Protein AF-A0A4Y8C2E7-F1 (afdb_monomer_lite)

Radius of gyration: 19.42 Å; chains: 1; bounding box: 36×31×56 Å

Sequence (75 aa):
ATFNKIAHEILILSHNEIDEVAEPFGKGQVGSSTMPHKRNPAVSENAVTISNAFKANLAILSDIERHEHERDGQV

Structure (mmCIF, N/CA/C/O backbone):
data_AF-A0A4Y8C2E7-F1
#
_entry.id   AF-A0A4Y8C2E7-F1
#
loop_
_atom_site.group_PDB
_atom_site.id
_atom_site.type_symbol
_atom_site.label_atom_id
_atom_site.label_alt_id
_atom_site.label_comp_id
_atom_site.label_asym_id
_atom_site.label_entity_id
_atom_site.label_seq_id
_atom_site.pdbx_PDB_ins_code
_atom_site.Cartn_x
_atom_site.Cartn_y
_atom_site.Cartn_z
_atom_site.occupancy
_atom_site.B_iso_or_equiv
_atom_site.auth_seq_id
_atom_site.auth_comp_id
_atom_site.auth_asym_id
_atom_site.auth_atom_id
_atom_site.pdbx_PDB_model_num
ATOM 1 N N . ALA A 1 1 ? 0.324 1.588 -10.527 1.00 81.00 1 ALA A N 1
ATOM 2 C CA . ALA A 1 1 ? -0.067 2.992 -10.254 1.00 81.00 1 ALA A CA 1
ATOM 3 C C . ALA A 1 1 ? -1.404 3.076 -9.510 1.00 81.00 1 ALA A C 1
ATOM 5 O O . ALA A 1 1 ? -1.429 3.631 -8.422 1.00 81.00 1 ALA A O 1
ATOM 6 N N . THR A 1 2 ? -2.473 2.468 -10.034 1.00 93.94 2 THR A N 1
ATOM 7 C CA . THR A 1 2 ? -3.833 2.508 -9.456 1.00 93.94 2 THR A CA 1
ATOM 8 C C . THR A 1 2 ? -3.938 1.937 -8.042 1.00 93.94 2 THR A C 1
ATOM 10 O O . THR A 1 2 ? -4.466 2.603 -7.162 1.00 93.94 2 THR A O 1
ATOM 13 N N . PHE A 1 3 ? -3.384 0.745 -7.798 1.00 93.31 3 PHE A N 1
ATOM 14 C CA . PHE A 1 3 ? -3.455 0.096 -6.483 1.00 93.31 3 PHE A CA 1
ATOM 15 C C . PHE A 1 3 ? -2.805 0.936 -5.373 1.00 93.31 3 PHE A C 1
ATOM 17 O O . PHE A 1 3 ? -3.408 1.174 -4.337 1.00 93.31 3 PHE A O 1
ATOM 24 N N . ASN A 1 4 ? -1.618 1.481 -5.653 1.00 96.69 4 ASN A N 1
ATOM 25 C CA . ASN A 1 4 ? -0.918 2.410 -4.769 1.00 96.69 4 ASN A CA 1
ATOM 26 C C . ASN A 1 4 ? -1.750 3.657 -4.448 1.00 96.69 4 ASN A C 1
ATOM 28 O O . ASN A 1 4 ? -1.799 4.049 -3.294 1.00 96.69 4 ASN A O 1
ATOM 32 N N . LYS A 1 5 ? -2.420 4.247 -5.449 1.00 96.88 5 LYS A N 1
ATOM 33 C CA . LYS A 1 5 ? -3.284 5.413 -5.243 1.00 96.88 5 LYS A CA 1
ATOM 34 C C . LYS A 1 5 ? -4.439 5.078 -4.297 1.00 96.88 5 LYS A C 1
ATOM 36 O O . LYS A 1 5 ? -4.633 5.782 -3.322 1.00 96.88 5 LYS A O 1
ATOM 41 N N . ILE A 1 6 ? -5.161 3.987 -4.561 1.00 97.00 6 ILE A N 1
ATOM 42 C CA . ILE A 1 6 ? -6.298 3.562 -3.728 1.00 97.00 6 ILE A CA 1
ATOM 43 C C . ILE A 1 6 ? -5.843 3.283 -2.292 1.00 97.00 6 ILE A C 1
ATOM 45 O O . ILE A 1 6 ? -6.437 3.798 -1.354 1.00 97.00 6 ILE A O 1
ATOM 49 N N . ALA A 1 7 ? -4.768 2.510 -2.123 1.00 97.12 7 ALA A N 1
ATOM 50 C CA . ALA A 1 7 ? -4.233 2.198 -0.803 1.00 97.12 7 ALA A CA 1
ATOM 51 C C . ALA A 1 7 ? -3.786 3.464 -0.055 1.00 97.12 7 ALA A C 1
ATOM 53 O O . ALA A 1 7 ? -4.025 3.583 1.140 1.00 97.12 7 ALA A O 1
ATOM 54 N N . HIS A 1 8 ? -3.200 4.436 -0.757 1.00 97.38 8 HIS A N 1
ATOM 55 C CA . HIS A 1 8 ? -2.781 5.699 -0.157 1.00 97.38 8 HIS A CA 1
ATOM 56 C C . HIS A 1 8 ? -3.965 6.570 0.292 1.00 97.38 8 HIS A C 1
ATOM 58 O O . HIS A 1 8 ? -3.878 7.207 1.337 1.00 97.38 8 HIS A O 1
ATOM 64 N N . GLU A 1 9 ? -5.079 6.577 -0.444 1.00 97.75 9 GLU A N 1
ATOM 65 C CA . GLU A 1 9 ? -6.303 7.255 0.009 1.00 97.75 9 GLU A CA 1
ATOM 66 C C . GLU A 1 9 ? -6.878 6.593 1.266 1.00 97.75 9 GLU A C 1
ATOM 68 O O . GLU A 1 9 ? -7.248 7.289 2.206 1.00 97.75 9 GLU A O 1
ATOM 73 N N . ILE A 1 10 ? -6.880 5.255 1.336 1.00 97.31 10 ILE A N 1
ATOM 74 C CA . ILE A 1 10 ? -7.325 4.534 2.539 1.00 97.31 10 ILE A CA 1
ATOM 75 C C . ILE A 1 10 ? -6.466 4.922 3.751 1.00 97.31 10 ILE A C 1
ATOM 77 O O . ILE A 1 10 ? -7.012 5.159 4.825 1.00 97.31 10 ILE A O 1
ATOM 81 N N . LEU A 1 11 ? -5.145 5.064 3.581 1.00 96.75 11 LEU A N 1
ATOM 82 C CA . LEU A 1 11 ? -4.259 5.535 4.653 1.00 96.75 11 LEU A CA 1
ATOM 83 C C . LEU A 1 11 ? -4.648 6.924 5.150 1.00 96.75 11 LEU A C 1
ATOM 85 O O . LEU A 1 11 ? -4.777 7.125 6.356 1.00 96.75 11 LEU A O 1
ATOM 89 N N . ILE A 1 12 ? -4.854 7.875 4.237 1.00 97.56 12 ILE A N 1
ATOM 90 C CA . ILE A 1 12 ? -5.217 9.250 4.595 1.00 97.56 12 ILE A CA 1
ATOM 91 C C . ILE A 1 12 ? -6.551 9.260 5.343 1.00 97.56 12 ILE A C 1
ATOM 93 O O . ILE A 1 12 ? -6.613 9.773 6.455 1.00 97.56 12 ILE A O 1
ATOM 97 N N . LEU A 1 13 ? -7.583 8.624 4.791 1.00 97.94 13 LEU A N 1
ATOM 98 C CA . LEU A 1 13 ? -8.925 8.608 5.383 1.00 97.94 13 LEU A CA 1
ATOM 99 C C . LEU A 1 13 ? -9.004 7.857 6.722 1.00 97.94 13 LEU A C 1
ATOM 101 O O . LEU A 1 13 ? -9.930 8.093 7.494 1.00 97.94 13 LEU A O 1
ATOM 105 N N . SER A 1 14 ? -8.034 6.984 7.005 1.00 96.94 14 SER A N 1
ATOM 106 C CA . SER A 1 14 ? -7.918 6.259 8.279 1.00 96.94 14 SER A CA 1
ATOM 107 C C . SER A 1 14 ? -7.143 6.991 9.376 1.00 96.94 14 SER A C 1
ATOM 109 O O . SER A 1 14 ? -6.989 6.456 10.474 1.00 96.94 14 SER A O 1
ATOM 111 N N . HIS A 1 15 ? -6.625 8.194 9.103 1.00 95.69 15 HIS A N 1
ATOM 112 C CA . HIS A 1 15 ? -6.031 9.029 10.147 1.00 95.69 15 HIS A CA 1
ATOM 113 C C . HIS A 1 15 ? -7.077 9.348 11.216 1.00 95.69 15 HIS A C 1
ATOM 115 O O . HIS A 1 15 ? -8.221 9.638 10.880 1.00 95.69 15 HIS A O 1
ATOM 121 N N . ASN A 1 16 ? -6.684 9.344 12.491 1.00 94.50 16 ASN A N 1
ATOM 122 C CA . ASN A 1 16 ? -7.608 9.540 13.617 1.00 94.50 16 ASN A CA 1
ATOM 123 C C . ASN A 1 16 ? -8.349 10.887 13.562 1.00 94.50 16 ASN A C 1
ATOM 125 O O . ASN A 1 16 ? -9.414 11.042 14.147 1.00 94.50 16 ASN A O 1
ATOM 129 N N . GLU A 1 17 ? -7.757 11.879 12.904 1.00 97.62 17 GLU A N 1
ATOM 130 C CA . GLU A 1 17 ? -8.301 13.221 12.723 1.00 97.62 17 GLU A CA 1
ATOM 131 C C . GLU A 1 17 ? -9.425 13.262 11.677 1.00 97.62 17 GLU A C 1
ATOM 133 O O . GLU A 1 17 ? -10.222 14.198 11.685 1.00 97.62 17 GLU A O 1
ATOM 138 N N . ILE A 1 18 ? -9.463 12.275 10.777 1.00 97.12 18 ILE A N 1
ATOM 139 C CA . ILE A 1 18 ? -10.434 12.154 9.683 1.00 97.12 18 ILE A CA 1
ATOM 140 C C . ILE A 1 18 ? -11.439 11.038 10.003 1.00 97.12 18 ILE A C 1
ATOM 142 O O . ILE A 1 18 ? -12.639 11.285 9.988 1.00 97.12 18 ILE A O 1
ATOM 146 N N . ASP A 1 19 ? -10.946 9.841 10.334 1.00 95.69 19 ASP A N 1
ATOM 147 C CA . ASP A 1 19 ? -11.705 8.658 10.777 1.00 95.69 19 ASP A CA 1
ATOM 148 C C . ASP A 1 19 ? -12.919 8.317 9.886 1.00 95.69 19 ASP A C 1
ATOM 150 O O . ASP A 1 19 ? -13.980 7.902 10.351 1.00 95.69 19 ASP A O 1
ATOM 154 N N . GLU A 1 20 ? -12.773 8.503 8.569 1.00 98.00 20 GLU A N 1
ATOM 155 C CA . GLU A 1 20 ? -13.840 8.233 7.593 1.00 98.00 20 GLU A CA 1
ATOM 156 C C . GLU A 1 20 ? -13.865 6.763 7.156 1.00 98.00 20 GLU A C 1
ATOM 158 O O . GLU A 1 20 ? -14.919 6.216 6.822 1.00 98.00 20 GLU A O 1
ATOM 163 N N . VAL A 1 21 ? -12.697 6.113 7.135 1.00 96.56 21 VAL A N 1
ATOM 164 C CA . VAL A 1 21 ? -12.527 4.729 6.679 1.00 96.56 21 VAL A CA 1
ATOM 165 C C . VAL A 1 21 ? -11.579 3.993 7.616 1.00 96.56 21 VAL A C 1
ATOM 167 O O . VAL A 1 21 ? -10.519 4.498 7.961 1.00 96.56 21 VAL A O 1
ATOM 170 N N . ALA A 1 22 ? -11.914 2.750 7.963 1.00 95.25 22 ALA A N 1
ATOM 171 C CA . ALA A 1 22 ? -11.052 1.882 8.755 1.00 95.25 22 ALA A CA 1
ATOM 172 C C . ALA A 1 22 ? -10.977 0.474 8.157 1.00 95.25 22 ALA A C 1
ATOM 174 O O . ALA A 1 22 ? -11.953 -0.048 7.611 1.00 95.25 22 ALA A O 1
ATOM 175 N N . GLU A 1 23 ? -9.815 -0.167 8.296 1.00 95.25 23 GLU A N 1
ATOM 176 C CA . GLU A 1 23 ? -9.677 -1.585 7.972 1.00 95.25 23 GLU A CA 1
ATOM 177 C C . GLU A 1 23 ? -10.431 -2.457 8.991 1.00 95.25 23 GLU A C 1
ATOM 179 O O . GLU A 1 23 ? -10.498 -2.115 10.179 1.00 95.25 23 GLU A O 1
ATOM 184 N N . PRO A 1 24 ? -10.979 -3.613 8.567 1.00 94.56 24 PRO A N 1
ATOM 185 C CA . PRO A 1 24 ? -11.603 -4.555 9.484 1.00 94.56 24 PRO A CA 1
ATOM 186 C C . PRO A 1 24 ? -10.641 -4.972 10.601 1.00 94.56 24 PRO A C 1
ATOM 188 O O . PRO A 1 24 ? -9.523 -5.413 10.336 1.00 94.56 24 PRO A O 1
ATOM 191 N N . PHE A 1 25 ? -11.101 -4.881 11.850 1.00 94.44 25 PHE A N 1
ATOM 192 C CA . PHE A 1 25 ? -10.319 -5.271 13.021 1.00 94.44 25 PHE A CA 1
ATOM 193 C C . PHE A 1 25 ? -10.956 -6.476 13.718 1.00 94.44 25 PHE A C 1
ATOM 195 O O . PHE A 1 25 ? -12.035 -6.381 14.307 1.00 94.44 25 PHE A O 1
ATOM 202 N N . GLY A 1 26 ? -10.297 -7.630 13.617 1.00 93.00 26 GLY A N 1
ATOM 203 C CA . GLY A 1 26 ? -10.799 -8.904 14.127 1.00 93.00 26 GLY A CA 1
ATOM 204 C C . GLY A 1 26 ? -10.591 -9.097 15.632 1.00 93.00 26 GLY A C 1
ATOM 205 O O . GLY A 1 26 ? -9.732 -8.478 16.263 1.00 93.00 26 GLY A O 1
ATOM 206 N N . LYS A 1 27 ? -11.351 -10.023 16.230 1.00 94.12 27 LYS A N 1
ATOM 207 C CA . LYS A 1 27 ? -11.159 -10.416 17.635 1.00 94.12 27 LYS A CA 1
ATOM 208 C C . LYS A 1 27 ? -9.778 -11.057 17.819 1.00 94.12 27 LYS A C 1
ATOM 210 O O . LYS A 1 27 ? -9.459 -12.031 17.148 1.00 94.12 27 LYS A O 1
ATOM 215 N N . GLY A 1 28 ? -8.993 -10.539 18.765 1.00 90.62 28 GLY A N 1
ATOM 216 C CA . GLY A 1 28 ? -7.644 -11.037 19.062 1.00 90.62 28 GLY A CA 1
ATOM 217 C C . GLY A 1 28 ? -6.546 -10.485 18.148 1.00 90.62 28 GLY A C 1
ATOM 218 O O . GLY A 1 28 ? -5.380 -10.810 18.355 1.00 90.62 28 GLY A O 1
ATOM 219 N N . GLN A 1 29 ? -6.886 -9.633 17.175 1.00 93.31 29 GLN A N 1
ATOM 220 C CA . GLN A 1 29 ? -5.890 -8.918 16.386 1.00 93.31 29 GLN A CA 1
ATOM 221 C C . GLN A 1 29 ? -5.146 -7.914 17.275 1.00 93.31 29 GLN A C 1
ATOM 223 O O . GLN A 1 29 ? -5.753 -7.195 18.069 1.00 93.31 29 GLN A O 1
ATOM 228 N N . VAL A 1 30 ? -3.821 -7.873 17.145 1.00 92.44 30 VAL A N 1
ATOM 229 C CA . VAL A 1 30 ? -2.953 -6.952 17.887 1.00 92.44 30 VAL A CA 1
ATOM 230 C C . VAL A 1 30 ? -2.519 -5.841 16.939 1.00 92.44 30 VAL A C 1
ATOM 232 O O . VAL A 1 30 ? -1.782 -6.095 15.992 1.00 92.44 30 VAL A O 1
ATOM 235 N N . GLY A 1 31 ? -2.980 -4.611 17.179 1.00 90.06 31 GLY A N 1
ATOM 236 C CA . GLY A 1 31 ? -2.570 -3.445 16.385 1.00 90.06 31 GLY A CA 1
ATOM 237 C C . GLY A 1 31 ? -1.244 -2.823 16.841 1.00 90.06 31 GLY A C 1
ATOM 238 O O . GLY A 1 31 ? -0.534 -2.207 16.048 1.00 90.06 31 GLY A O 1
ATOM 239 N N . SER A 1 32 ? -0.870 -3.002 18.111 1.00 93.19 32 SER A N 1
ATOM 240 C CA . SER A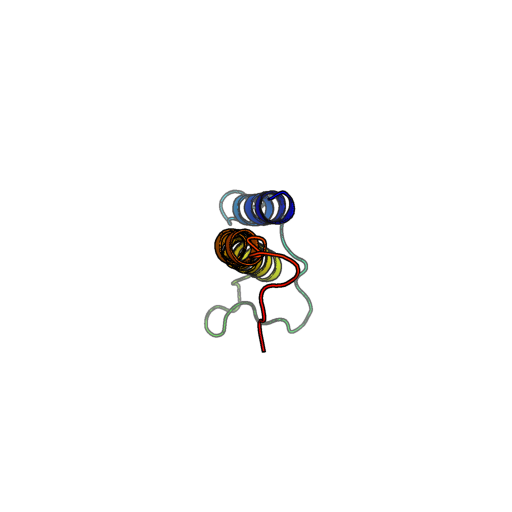 1 32 ? 0.430 -2.606 18.660 1.00 93.19 32 SER A CA 1
ATOM 241 C C . SER A 1 32 ? 0.772 -3.451 19.883 1.00 93.19 32 SER A C 1
ATOM 243 O O . SER A 1 32 ? -0.107 -3.803 20.666 1.00 93.19 32 SER A O 1
ATOM 245 N N . SER A 1 33 ? 2.058 -3.751 20.067 1.00 93.88 33 SER A N 1
ATOM 246 C CA . SER A 1 33 ? 2.559 -4.504 21.221 1.00 93.88 33 SER A CA 1
ATOM 247 C C . SER A 1 33 ? 2.469 -3.732 22.540 1.00 93.88 33 SER A C 1
ATOM 249 O O . SER A 1 33 ? 2.389 -4.349 23.597 1.00 93.88 33 SER A 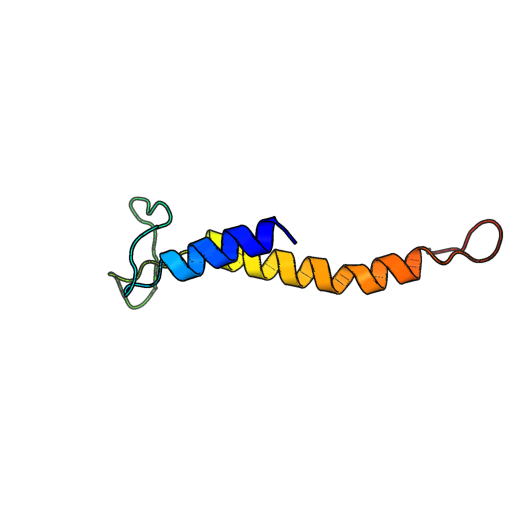O 1
ATOM 251 N N . THR A 1 34 ? 2.478 -2.397 22.493 1.00 95.38 34 THR A N 1
ATOM 252 C CA . THR A 1 34 ? 2.510 -1.537 23.689 1.00 95.38 34 THR A CA 1
ATOM 253 C C . THR A 1 34 ? 1.257 -0.687 23.864 1.00 95.38 34 THR A C 1
ATOM 255 O O . THR A 1 34 ? 0.991 -0.219 24.968 1.00 95.38 34 THR A O 1
ATOM 258 N N . MET A 1 35 ? 0.469 -0.491 22.803 1.00 96.31 35 MET A N 1
ATOM 259 C CA . MET A 1 35 ? -0.728 0.355 22.820 1.00 96.31 35 MET A CA 1
ATOM 260 C C . MET A 1 35 ? -1.984 -0.463 22.479 1.00 96.31 35 MET A C 1
ATOM 262 O O . MET A 1 35 ? -2.277 -0.654 21.299 1.00 96.31 35 MET A O 1
ATOM 266 N N . PRO A 1 36 ? -2.772 -0.903 23.482 1.00 91.50 36 PRO A N 1
ATOM 267 C CA . PRO A 1 36 ? -3.936 -1.771 23.263 1.00 91.50 36 PRO A CA 1
ATOM 268 C C . PRO A 1 36 ? -5.047 -1.156 22.403 1.00 91.50 36 PRO A C 1
ATOM 270 O O . PRO A 1 36 ? -5.813 -1.878 21.774 1.00 91.50 36 PRO A O 1
ATOM 273 N N . HIS A 1 37 ? -5.151 0.174 22.389 1.00 92.19 37 HIS A N 1
ATOM 274 C CA . HIS A 1 37 ? -6.166 0.899 21.623 1.00 92.19 37 HIS A CA 1
ATOM 275 C C . HIS A 1 37 ? -5.742 1.172 20.173 1.00 92.19 37 HIS A C 1
ATOM 277 O O . HIS A 1 37 ? -6.578 1.561 19.362 1.00 92.19 37 HIS A O 1
ATOM 283 N N . LYS A 1 38 ? -4.457 1.000 19.838 1.00 93.50 38 LYS A N 1
ATOM 284 C CA . LYS A 1 38 ? -3.926 1.388 18.533 1.00 93.50 38 LYS A CA 1
ATOM 285 C C . LYS A 1 38 ? -4.417 0.434 17.448 1.00 93.50 38 LYS A C 1
ATOM 287 O O . LYS A 1 38 ? -4.279 -0.782 17.575 1.00 93.50 38 LYS A O 1
ATOM 292 N N . ARG A 1 39 ? -4.945 1.002 16.366 1.00 92.44 39 ARG A N 1
ATOM 293 C CA . ARG A 1 39 ? -5.383 0.294 15.161 1.00 92.44 39 ARG A CA 1
ATOM 294 C C . ARG A 1 39 ? -4.738 0.971 13.962 1.00 92.44 39 ARG A C 1
ATOM 296 O O . ARG A 1 39 ? -4.908 2.169 13.797 1.00 92.44 39 ARG A O 1
ATOM 303 N N . ASN A 1 40 ? -3.989 0.209 13.171 1.00 92.81 40 ASN A N 1
ATOM 304 C CA . ASN A 1 40 ? -3.328 0.725 11.975 1.00 92.81 40 ASN A CA 1
ATOM 305 C C . ASN A 1 40 ? -3.912 0.034 10.734 1.00 92.81 40 ASN A C 1
ATOM 307 O O . ASN A 1 40 ? -4.182 -1.171 10.803 1.00 92.81 40 ASN A O 1
ATOM 311 N N . PRO A 1 41 ? -4.044 0.747 9.608 1.00 95.69 41 PRO A N 1
ATOM 312 C CA . PRO A 1 41 ? -4.427 0.196 8.305 1.00 95.69 41 PRO A CA 1
ATOM 313 C C . PRO A 1 41 ? -3.268 -0.597 7.656 1.00 95.69 41 PRO A C 1
ATOM 315 O O . PRO A 1 41 ? -2.749 -0.247 6.593 1.00 95.69 41 PRO A O 1
ATOM 318 N N . ALA A 1 42 ? -2.802 -1.654 8.328 1.00 95.00 42 ALA A N 1
ATOM 319 C CA . ALA A 1 42 ? -1.571 -2.361 7.968 1.00 95.00 42 ALA A CA 1
ATOM 320 C C . ALA A 1 42 ? -1.617 -2.986 6.563 1.00 95.00 42 ALA A C 1
ATOM 322 O O . ALA A 1 42 ? -0.584 -3.100 5.898 1.00 95.00 42 ALA A O 1
ATOM 323 N N . VAL A 1 43 ? -2.795 -3.401 6.084 1.00 95.19 43 VAL A N 1
ATOM 324 C CA . VAL A 1 43 ? -2.925 -3.986 4.742 1.00 95.19 43 VAL A CA 1
ATOM 325 C C . VAL A 1 43 ? -2.677 -2.920 3.675 1.00 95.19 43 VAL A C 1
ATOM 327 O O . VAL A 1 43 ? -1.936 -3.163 2.719 1.00 95.19 43 VAL A O 1
ATOM 330 N N . SER A 1 44 ? -3.232 -1.727 3.863 1.00 96.88 44 SER A N 1
ATOM 331 C CA . SER A 1 44 ? -3.067 -0.581 2.969 1.00 96.88 44 SER A CA 1
ATOM 332 C C . SER A 1 44 ? -1.635 -0.043 2.994 1.00 96.88 44 SER A C 1
ATOM 334 O O . SER A 1 44 ? -1.072 0.233 1.932 1.00 96.88 44 SER A O 1
ATOM 336 N N . GLU A 1 45 ? -0.988 0.015 4.164 1.00 96.12 45 GLU A N 1
ATOM 337 C CA . GLU A 1 45 ? 0.435 0.388 4.285 1.00 96.12 45 GLU A CA 1
ATOM 338 C C . GLU A 1 45 ? 1.332 -0.571 3.485 1.00 96.12 45 GLU A C 1
ATOM 340 O O . GLU A 1 45 ? 2.186 -0.153 2.690 1.00 96.12 45 GLU A O 1
ATOM 345 N N . ASN A 1 46 ? 1.094 -1.876 3.631 1.00 96.31 46 ASN A N 1
ATOM 346 C CA . ASN A 1 46 ? 1.820 -2.906 2.892 1.00 96.31 46 ASN A CA 1
ATOM 347 C C . ASN A 1 46 ? 1.564 -2.811 1.383 1.00 96.31 46 ASN A C 1
ATOM 349 O O . ASN A 1 46 ? 2.499 -2.911 0.585 1.00 96.31 46 ASN A O 1
ATOM 353 N N . ALA A 1 47 ? 0.319 -2.565 0.972 1.00 96.56 47 ALA A N 1
ATOM 354 C CA . ALA A 1 47 ? -0.051 -2.381 -0.428 1.00 96.56 47 ALA A CA 1
ATOM 355 C C . ALA A 1 47 ? 0.679 -1.193 -1.075 1.00 96.56 47 ALA A C 1
ATOM 357 O O . ALA A 1 47 ? 1.179 -1.311 -2.203 1.00 96.56 47 ALA A O 1
ATOM 358 N N . VAL A 1 48 ? 0.791 -0.063 -0.368 1.00 97.19 48 VAL A N 1
ATOM 359 C CA . VAL A 1 48 ? 1.576 1.098 -0.818 1.00 97.19 48 VAL A CA 1
ATOM 360 C C . VAL A 1 48 ? 3.047 0.719 -0.970 1.00 97.19 48 VAL A C 1
ATOM 362 O O . VAL A 1 48 ? 3.630 0.975 -2.029 1.00 97.19 48 VAL A O 1
ATOM 365 N N . THR A 1 49 ? 3.615 0.058 0.040 1.00 96.25 49 THR A N 1
ATOM 366 C CA . THR A 1 49 ? 5.027 -0.348 0.081 1.00 96.25 49 THR A CA 1
ATOM 367 C C . THR A 1 49 ? 5.388 -1.268 -1.084 1.00 96.25 49 THR A C 1
ATOM 369 O O . THR A 1 49 ? 6.282 -0.950 -1.872 1.00 96.25 49 THR A O 1
ATOM 372 N N . ILE A 1 50 ? 4.645 -2.363 -1.260 1.00 96.00 50 ILE A N 1
ATOM 373 C CA . ILE A 1 50 ? 4.872 -3.331 -2.344 1.00 96.00 50 ILE A CA 1
ATOM 374 C C . ILE A 1 50 ? 4.694 -2.660 -3.704 1.00 96.00 50 ILE A C 1
ATOM 376 O O . ILE A 1 50 ? 5.492 -2.878 -4.613 1.00 96.00 50 ILE A O 1
ATOM 380 N N . SER A 1 51 ? 3.688 -1.797 -3.852 1.00 96.25 51 SER A N 1
ATOM 381 C CA . SER A 1 51 ? 3.484 -1.082 -5.111 1.00 96.25 51 SER A CA 1
ATOM 382 C C . SER A 1 51 ? 4.657 -0.172 -5.473 1.00 96.25 51 SER A C 1
ATOM 384 O O . SER A 1 51 ? 4.975 -0.040 -6.654 1.00 96.25 51 SER A O 1
ATOM 386 N N . ASN A 1 52 ? 5.277 0.488 -4.493 1.00 94.12 52 ASN A N 1
ATOM 387 C CA . ASN A 1 52 ? 6.436 1.348 -4.728 1.00 94.12 52 ASN A CA 1
ATOM 388 C C . ASN A 1 52 ? 7.686 0.524 -5.055 1.00 94.12 52 ASN A C 1
ATOM 390 O O . ASN A 1 52 ? 8.379 0.850 -6.016 1.00 94.12 52 ASN A O 1
ATOM 394 N N . ALA A 1 53 ? 7.914 -0.580 -4.339 1.00 94.62 53 ALA A N 1
ATOM 395 C CA . ALA A 1 53 ? 8.995 -1.516 -4.645 1.00 94.62 53 ALA A CA 1
ATOM 396 C C . ALA A 1 53 ? 8.856 -2.105 -6.060 1.00 94.62 53 ALA A C 1
ATOM 398 O O . ALA A 1 53 ? 9.808 -2.109 -6.835 1.00 94.62 53 ALA A O 1
ATOM 399 N N . PHE A 1 54 ? 7.647 -2.522 -6.444 1.00 94.06 54 PHE A N 1
ATOM 400 C CA . PHE A 1 54 ? 7.384 -3.051 -7.780 1.00 94.06 54 PHE A CA 1
ATOM 401 C C . PHE A 1 54 ? 7.632 -2.009 -8.879 1.00 94.06 54 PHE A C 1
ATOM 403 O O . PHE A 1 54 ? 8.263 -2.320 -9.885 1.00 94.06 54 PHE A O 1
ATOM 410 N N . LYS A 1 55 ? 7.190 -0.757 -8.681 1.00 93.38 55 LYS A N 1
ATOM 411 C CA . LYS A 1 55 ? 7.472 0.340 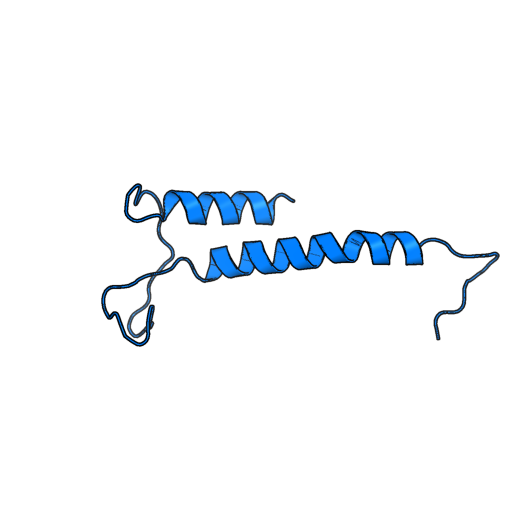-9.624 1.00 93.38 55 LYS A CA 1
ATOM 412 C C . LYS A 1 55 ? 8.975 0.565 -9.810 1.00 93.38 55 LYS A C 1
ATOM 414 O O . LYS A 1 55 ? 9.392 0.822 -10.933 1.00 93.38 55 LYS A O 1
ATOM 419 N N . ALA A 1 56 ? 9.774 0.468 -8.746 1.00 92.69 56 ALA A N 1
ATOM 420 C CA . ALA A 1 56 ? 11.224 0.653 -8.829 1.00 92.69 56 ALA A CA 1
ATOM 421 C C . ALA A 1 56 ? 11.899 -0.396 -9.734 1.00 92.69 56 ALA A C 1
ATOM 423 O O . ALA A 1 56 ? 12.832 -0.070 -10.462 1.00 92.69 56 ALA A O 1
ATOM 424 N N . ASN A 1 57 ? 11.372 -1.625 -9.767 1.00 94.50 57 ASN A N 1
ATOM 425 C CA . ASN A 1 57 ? 11.897 -2.698 -10.616 1.00 94.50 57 ASN A CA 1
ATOM 426 C C . ASN A 1 57 ? 11.572 -2.526 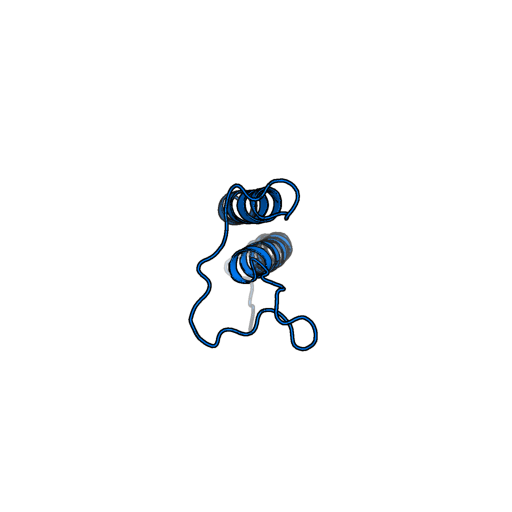-12.110 1.00 94.50 57 ASN A C 1
ATOM 428 O O . ASN A 1 57 ? 12.186 -3.193 -12.939 1.00 94.50 57 ASN A O 1
ATOM 432 N N . LEU A 1 58 ? 10.642 -1.637 -12.484 1.00 92.75 58 LEU A N 1
ATOM 433 C CA . LEU A 1 58 ? 10.263 -1.448 -13.891 1.00 92.75 58 LEU A CA 1
ATOM 434 C C . LEU A 1 58 ? 11.427 -0.954 -14.753 1.00 92.75 58 LEU A C 1
ATOM 436 O O . LEU A 1 58 ? 11.522 -1.354 -15.907 1.00 92.75 58 LEU A O 1
ATOM 440 N N . ALA A 1 59 ? 12.324 -0.134 -14.197 1.00 91.69 59 ALA A N 1
ATOM 441 C CA . ALA A 1 59 ? 13.500 0.335 -14.927 1.00 91.69 59 ALA A CA 1
ATOM 442 C C . ALA A 1 59 ? 14.440 -0.827 -15.290 1.00 91.69 59 ALA A C 1
ATOM 444 O O . ALA A 1 59 ? 14.908 -0.909 -16.422 1.00 91.69 59 ALA A O 1
ATOM 445 N N . ILE A 1 60 ? 14.646 -1.766 -14.361 1.00 91.56 60 ILE A N 1
ATOM 446 C CA . ILE A 1 60 ? 15.454 -2.971 -14.596 1.00 91.56 60 ILE A CA 1
ATOM 447 C C . ILE A 1 60 ? 14.796 -3.832 -15.678 1.00 91.56 60 ILE A C 1
ATOM 449 O O . ILE A 1 60 ? 15.457 -4.245 -16.623 1.00 91.56 60 ILE A O 1
ATOM 453 N N . LEU A 1 61 ? 13.482 -4.054 -15.579 1.00 90.25 61 LEU A N 1
ATOM 454 C CA . LEU A 1 61 ? 12.739 -4.825 -16.579 1.00 90.25 61 LEU A CA 1
ATOM 455 C C . LEU A 1 61 ? 12.807 -4.194 -17.977 1.00 90.25 61 LEU A C 1
ATOM 457 O O . LEU A 1 61 ? 12.976 -4.919 -18.950 1.00 90.25 61 LEU A O 1
ATOM 461 N N . SER A 1 62 ? 12.716 -2.864 -18.081 1.00 90.94 62 SER A N 1
ATOM 462 C CA . SER A 1 62 ? 12.851 -2.175 -19.372 1.00 90.94 62 SER A CA 1
ATOM 463 C C . SER A 1 62 ? 14.252 -2.278 -19.971 1.00 90.94 62 SER A C 1
ATOM 465 O O . SER A 1 62 ? 14.403 -2.212 -21.186 1.00 90.94 62 SER A O 1
ATOM 467 N N . ASP A 1 63 ? 15.277 -2.432 -19.134 1.00 88.12 63 ASP A N 1
ATOM 468 C CA . ASP A 1 63 ? 16.650 -2.597 -19.606 1.00 88.12 63 ASP A CA 1
ATOM 469 C C . ASP A 1 63 ? 16.886 -4.026 -20.115 1.00 88.12 63 ASP A C 1
ATOM 471 O O . ASP A 1 63 ? 17.503 -4.203 -21.157 1.00 88.12 63 ASP A O 1
ATOM 475 N N . ILE A 1 64 ? 16.290 -5.028 -19.453 1.00 86.62 64 ILE A N 1
ATOM 476 C CA . ILE A 1 64 ? 16.317 -6.441 -19.879 1.00 86.62 64 ILE A CA 1
ATOM 477 C C . ILE A 1 64 ? 15.637 -6.651 -21.245 1.00 86.62 64 ILE A C 1
ATOM 479 O O . ILE A 1 64 ? 15.996 -7.569 -21.972 1.00 86.62 64 ILE A O 1
ATOM 483 N N . GLU A 1 65 ? 14.673 -5.811 -21.635 1.00 84.62 65 GLU A N 1
ATOM 484 C CA . GLU A 1 65 ? 14.025 -5.912 -22.954 1.00 84.62 65 GLU A CA 1
ATOM 485 C C . GLU A 1 65 ? 14.994 -5.650 -24.124 1.00 84.62 65 GLU A C 1
ATOM 487 O O . GLU A 1 65 ? 14.746 -6.095 -25.251 1.00 84.62 65 GLU A O 1
ATOM 492 N N . ARG A 1 66 ? 16.108 -4.947 -23.877 1.00 82.31 66 ARG A N 1
ATOM 493 C CA . ARG A 1 66 ? 17.128 -4.669 -24.891 1.00 82.31 66 ARG A CA 1
ATOM 494 C C . ARG A 1 66 ? 17.906 -5.939 -25.207 1.00 82.31 66 ARG A C 1
ATOM 496 O O . ARG A 1 66 ? 18.924 -6.227 -24.593 1.00 82.31 66 ARG A O 1
ATOM 503 N N . HIS A 1 67 ? 17.423 -6.676 -26.194 1.00 82.12 67 HIS A N 1
ATOM 504 C CA . HIS A 1 67 ? 18.134 -7.820 -26.737 1.00 82.12 67 HIS A CA 1
ATOM 505 C C . HIS A 1 67 ? 19.038 -7.381 -27.886 1.00 82.12 67 HIS A C 1
ATOM 507 O O . HIS A 1 67 ? 18.612 -6.653 -28.784 1.00 82.12 67 HIS A O 1
ATOM 513 N N . GLU A 1 68 ? 20.262 -7.890 -27.885 1.00 82.44 68 GLU A N 1
ATOM 514 C CA . GLU A 1 68 ? 21.156 -7.807 -29.032 1.00 82.44 68 GLU A CA 1
ATOM 515 C C . GLU A 1 68 ? 20.948 -9.019 -29.954 1.00 82.44 68 GLU A C 1
ATOM 517 O O . GLU A 1 68 ? 20.856 -10.166 -29.505 1.00 82.44 68 GLU A O 1
ATOM 522 N N . HIS A 1 69 ? 20.890 -8.758 -31.263 1.00 85.19 69 HIS A N 1
ATOM 523 C CA . HIS A 1 69 ? 20.708 -9.769 -32.314 1.00 85.19 69 HIS A CA 1
ATOM 524 C C . HIS A 1 69 ? 19.472 -10.680 -32.111 1.00 85.19 69 HIS A C 1
ATOM 526 O O . HIS A 1 69 ? 18.377 -10.192 -31.839 1.00 85.19 69 HIS A O 1
ATOM 532 N N . GLU A 1 70 ? 19.597 -11.997 -32.335 1.00 83.00 70 GLU A N 1
ATOM 533 C CA . GLU A 1 70 ? 18.474 -12.947 -32.312 1.00 83.00 70 GLU A CA 1
ATOM 534 C C . GLU A 1 70 ? 18.116 -13.469 -30.909 1.00 83.00 70 GLU A 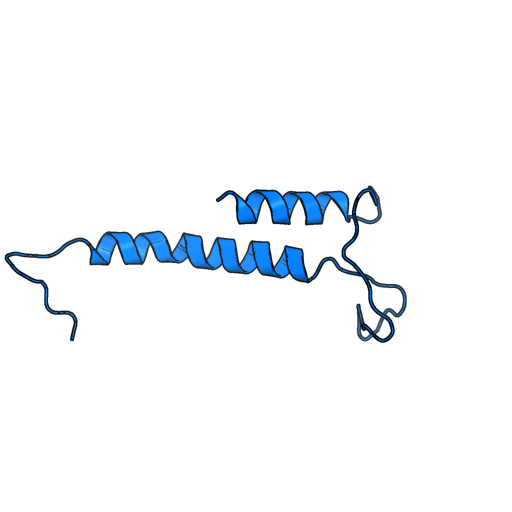C 1
ATOM 536 O O . GLU A 1 70 ? 17.041 -14.051 -30.744 1.00 83.00 70 GLU A O 1
ATOM 541 N N . ARG A 1 71 ? 19.010 -13.314 -29.921 1.00 76.38 71 ARG A N 1
ATOM 542 C CA . ARG A 1 71 ? 18.763 -13.478 -28.476 1.00 76.38 71 ARG A CA 1
ATOM 543 C C . ARG A 1 71 ? 19.975 -12.971 -27.686 1.00 76.38 71 ARG A C 1
ATOM 545 O O . ARG A 1 71 ? 21.098 -13.382 -27.976 1.00 76.38 71 ARG A O 1
ATOM 552 N N . ASP A 1 72 ? 19.733 -12.188 -26.642 1.00 72.31 72 ASP A N 1
ATOM 553 C CA . ASP A 1 72 ? 20.726 -11.959 -25.591 1.00 72.31 72 ASP A CA 1
ATOM 554 C C . ASP A 1 72 ? 20.584 -13.067 -24.535 1.00 72.31 72 ASP A C 1
ATOM 556 O O . ASP A 1 72 ? 19.479 -13.431 -24.123 1.00 72.31 72 ASP A O 1
ATOM 560 N N . GLY A 1 73 ? 21.703 -13.695 -24.188 1.00 61.31 73 GLY A N 1
ATOM 561 C CA . GLY A 1 73 ? 21.761 -14.840 -23.297 1.00 61.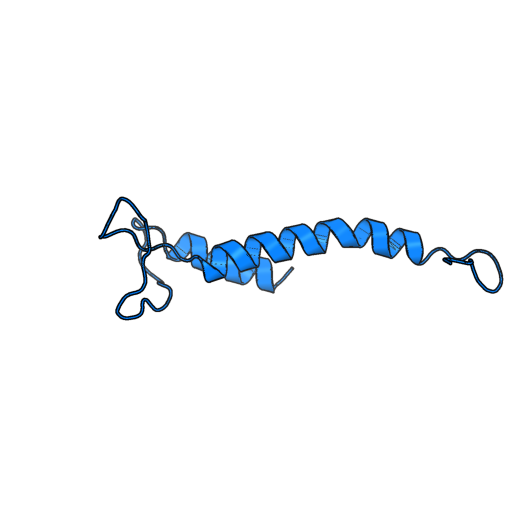31 73 GLY A CA 1
ATOM 562 C C . GLY A 1 73 ? 21.867 -14.410 -21.842 1.00 61.31 73 GLY A C 1
ATOM 563 O O . GLY A 1 73 ? 22.970 -14.337 -21.311 1.00 61.31 73 GLY A O 1
ATOM 564 N N . GLN A 1 74 ? 20.732 -14.245 -21.163 1.00 59.41 74 GLN A N 1
ATOM 565 C CA . GLN A 1 74 ? 20.683 -14.448 -19.714 1.00 59.41 74 GLN A CA 1
ATOM 566 C C . GLN A 1 74 ? 20.609 -15.955 -19.427 1.00 59.41 74 GLN A C 1
ATOM 568 O O . GLN A 1 74 ? 19.531 -16.555 -19.436 1.00 59.41 74 GLN A O 1
ATOM 573 N N . VAL A 1 75 ? 21.776 -16.562 -19.196 1.00 48.97 75 VAL A N 1
ATOM 574 C CA . VAL A 1 75 ? 21.924 -17.709 -18.284 1.00 48.97 75 VAL A CA 1
ATOM 575 C C . VAL A 1 75 ? 22.610 -17.201 -17.028 1.00 48.97 75 VAL A C 1
ATOM 577 O O . VAL A 1 75 ? 23.627 -16.488 -17.184 1.00 48.97 75 VAL A O 1
#

Foldseek 3Di:
DVQLVVLVVQQVCVPPVNNNHADDDDPPDCCDPVDRPHHHNVVSVVSNVVVVVVVVCVVVVVVCVDADDPGDDDD

Secondary structure (DSSP, 8-state):
-HHHHHHHHHHHHTSTTT-S------TT--S-SS-TT----HHHHHHHHHHHHHHHHHHHHHHHT---TT-----

pLDDT: mean 91.44, std 8.83, range [48.97, 98.0]